Protein AF-M6A1S7-F1 (afdb_monomer)

pLDDT: mean 94.73, std 5.46, range [63.66, 98.81]

Solvent-accessible surface area (backbone atoms only — not comparable to full-atom values): 6158 Å² total; per-residue (Å²): 129,71,42,84,43,55,69,68,57,50,52,54,40,45,75,71,66,54,41,79,46,67,27,33,33,34,74,37,93,84,52,66,52,66,64,44,85,39,58,55,26,34,41,31,56,19,40,45,26,44,34,38,31,49,23,35,30,31,53,14,35,39,34,47,21,40,31,47,60,18,34,42,34,55,33,45,32,51,55,19,35,46,22,56,22,36,54,39,76,50,43,74,46,64,67,58,59,85,39,44,43,52,38,49,30,34,43,94,91,39,83,34,50,32,67,56,54,48,62,74,62,67,119

Secondary structure (DSSP, 8-state):
--EE--HHHHHHHHHTT--EEESEEEEEEEEEEES-B-TT-EEES-EEEEEEES-B-TT-EEES-B-TT-EEES-B-TT-EEES-B-TT-EEESS-GGG-EE-SEEETTEEE-HHHHHHHH--

Foldseek 3Di:
DAAEAEPVNVVVCVVVVDQEAESYEYADPPDEDEAEENANREYYCYEDAHHYEQYECHLYEYYLYEHANYEHEQYHCANYEYEQYECENYHHYHPPLVRYFYDWYDYPRDIAHRVRVSVVHVD

Sequence (123 aa):
MVYDLSVQEFVQLIKKGKKKFTKVSIEDFHFTLRNYDLENIEFRNSFVNINLEKCNLKNSKFISCNLKTISIRNCSMENCYISDCHIESIVILGRNINRIVFGTNYAYGATLSPEKCLGLYTK

Radius of gyration: 13.28 Å; Cα contacts (8 Å, |Δi|>4): 313; chains: 1; bounding box: 34×27×32 Å

Structure (mmCIF, N/CA/C/O backbone):
data_AF-M6A1S7-F1
#
_entry.id   AF-M6A1S7-F1
#
loop_
_atom_site.group_PDB
_atom_site.id
_atom_site.type_symbol
_atom_site.label_atom_id
_atom_site.label_alt_id
_atom_site.label_comp_id
_atom_site.l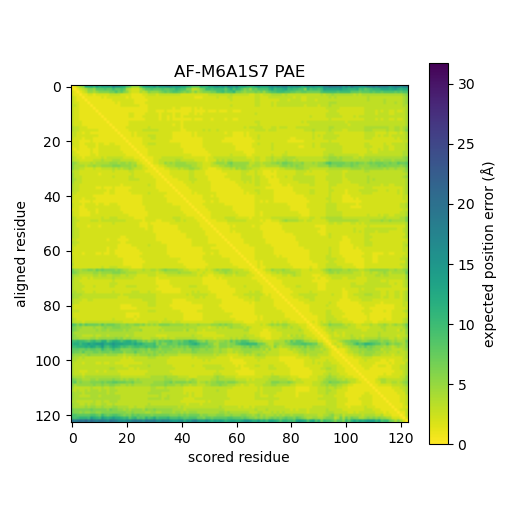abel_asym_id
_atom_site.label_entity_id
_atom_site.label_seq_id
_atom_site.pdbx_PDB_ins_code
_atom_site.Cartn_x
_atom_site.Cartn_y
_atom_site.Cartn_z
_atom_site.occupancy
_atom_site.B_iso_or_equiv
_atom_site.auth_seq_id
_atom_site.auth_comp_id
_atom_site.auth_asym_id
_atom_site.auth_atom_id
_atom_site.pdbx_PDB_model_num
ATOM 1 N N . MET A 1 1 ? -12.784 11.549 -10.486 1.00 69.81 1 MET A N 1
ATOM 2 C CA . MET A 1 1 ? -12.139 12.626 -9.720 1.00 69.81 1 MET A CA 1
ATOM 3 C C . MET A 1 1 ? -11.441 11.983 -8.535 1.00 69.81 1 MET A C 1
ATOM 5 O O . MET A 1 1 ? -12.029 11.070 -7.963 1.00 69.81 1 MET A O 1
ATOM 9 N N . VAL A 1 2 ? -10.180 12.341 -8.284 1.00 86.94 2 VAL A N 1
ATOM 10 C CA . VAL A 1 2 ? -9.457 11.965 -7.058 1.00 86.94 2 VAL A CA 1
ATOM 11 C C . VAL A 1 2 ? -9.776 13.032 -6.015 1.00 86.94 2 VAL A C 1
ATOM 13 O O . VAL A 1 2 ? -9.850 14.203 -6.377 1.00 86.94 2 VAL A O 1
ATOM 16 N N . TYR A 1 3 ? -10.028 12.629 -4.773 1.00 92.81 3 TYR A N 1
ATOM 17 C CA . TYR A 1 3 ? -10.399 13.534 -3.685 1.00 92.81 3 TYR A CA 1
ATOM 18 C C . TYR A 1 3 ? -9.278 13.614 -2.657 1.00 92.81 3 TYR A C 1
ATOM 20 O O . TYR A 1 3 ? -8.785 12.575 -2.213 1.00 92.81 3 TYR A O 1
ATOM 28 N N . ASP A 1 4 ? -8.909 14.826 -2.260 1.00 96.81 4 ASP A N 1
ATOM 29 C CA . ASP A 1 4 ? -7.931 15.033 -1.197 1.00 96.81 4 ASP A CA 1
ATOM 30 C C . ASP A 1 4 ? -8.524 14.601 0.144 1.00 96.81 4 ASP A C 1
ATOM 32 O O . ASP A 1 4 ? -9.629 14.994 0.519 1.00 96.81 4 ASP A O 1
ATOM 36 N N . LEU A 1 5 ? -7.787 13.752 0.851 1.00 97.06 5 LEU A N 1
ATOM 37 C CA . LEU A 1 5 ? -8.166 13.176 2.127 1.00 97.06 5 LEU A CA 1
ATOM 38 C C . LEU A 1 5 ? -7.038 13.453 3.119 1.00 97.06 5 LEU A C 1
ATOM 40 O O . LEU A 1 5 ? -5.967 12.848 3.051 1.00 97.06 5 LEU A O 1
ATOM 44 N N . SER A 1 6 ? -7.290 14.366 4.057 1.00 96.50 6 SER A N 1
ATOM 45 C CA . SER A 1 6 ? -6.318 14.684 5.106 1.00 96.50 6 SER A CA 1
ATOM 46 C C . SER A 1 6 ? -5.976 13.443 5.935 1.00 96.50 6 SER A C 1
ATOM 48 O O . SER A 1 6 ? -6.812 12.556 6.141 1.00 96.50 6 SER A O 1
ATOM 50 N N . VAL A 1 7 ? -4.761 13.389 6.482 1.00 95.38 7 VAL A N 1
ATOM 51 C CA . VAL A 1 7 ? -4.355 12.276 7.352 1.00 95.38 7 VAL A CA 1
ATOM 52 C C . VAL A 1 7 ? -5.243 12.193 8.598 1.00 95.38 7 VAL A C 1
ATOM 54 O O . VAL A 1 7 ? -5.570 11.098 9.055 1.00 95.38 7 VAL A O 1
ATOM 57 N N . GLN A 1 8 ? -5.694 13.331 9.129 1.00 95.81 8 GLN A N 1
ATOM 58 C CA . GLN A 1 8 ? -6.609 13.381 10.268 1.00 95.81 8 GLN A CA 1
ATOM 59 C C . GLN A 1 8 ? -7.947 12.722 9.923 1.00 95.81 8 GLN A C 1
ATOM 61 O O . GLN A 1 8 ? -8.435 11.891 10.689 1.00 95.81 8 GLN A O 1
ATOM 66 N N . GLU A 1 9 ? -8.526 13.042 8.766 1.00 97.62 9 GLU A N 1
ATOM 67 C CA . GLU A 1 9 ? -9.772 12.426 8.313 1.00 97.62 9 GLU A CA 1
ATOM 68 C C . GLU A 1 9 ? -9.586 10.936 8.012 1.00 97.62 9 GLU A C 1
ATOM 70 O O . GLU A 1 9 ? -10.391 10.115 8.457 1.00 97.62 9 GLU A O 1
ATOM 75 N N . PHE A 1 10 ? -8.489 10.561 7.349 1.00 97.69 10 PHE A N 1
ATOM 76 C CA . PHE A 1 10 ? -8.117 9.164 7.138 1.00 97.69 10 PHE A CA 1
ATOM 77 C C . PHE A 1 10 ? -8.098 8.380 8.458 1.00 97.69 10 PHE A C 1
ATOM 79 O O . PHE A 1 10 ? -8.740 7.333 8.569 1.00 97.69 10 PHE A O 1
ATOM 86 N N . VAL A 1 11 ? -7.450 8.931 9.490 1.00 97.31 11 VAL A N 1
ATOM 87 C CA . VAL A 1 11 ? -7.403 8.353 10.840 1.00 97.31 11 VAL A CA 1
ATOM 88 C C . VAL A 1 11 ? -8.799 8.210 11.455 1.00 97.31 11 VAL A C 1
ATOM 90 O O . VAL A 1 11 ? -9.094 7.190 12.080 1.00 97.31 11 VAL A O 1
ATOM 93 N N . GLN A 1 12 ? -9.684 9.194 11.288 1.00 98.25 12 GLN A N 1
ATOM 94 C CA . GLN A 1 12 ? -11.059 9.083 11.788 1.00 98.25 12 GLN A CA 1
ATOM 95 C C . GLN A 1 12 ? -11.851 7.994 11.058 1.00 98.25 12 GLN A C 1
ATOM 97 O O . GLN A 1 12 ? -12.627 7.269 11.679 1.00 98.25 12 GLN A O 1
ATOM 102 N N . LEU A 1 13 ? -11.647 7.843 9.750 1.00 98.38 13 LEU A N 1
ATOM 103 C CA . LEU A 1 13 ? -12.327 6.833 8.947 1.00 98.38 13 LEU A CA 1
ATOM 104 C C . LEU A 1 13 ? -11.892 5.412 9.322 1.00 98.38 13 LEU A C 1
ATOM 106 O O . LEU A 1 13 ? -12.755 4.552 9.507 1.00 98.38 13 LEU A O 1
ATOM 110 N N . ILE A 1 14 ? -10.591 5.161 9.499 1.00 97.50 14 ILE A N 1
ATOM 111 C CA . ILE A 1 14 ? -10.107 3.836 9.927 1.00 97.50 14 ILE A CA 1
ATOM 112 C C . ILE A 1 14 ? -10.555 3.497 11.354 1.00 97.50 14 ILE A C 1
ATOM 114 O O . ILE A 1 14 ? -10.914 2.351 11.614 1.00 97.50 14 ILE A O 1
ATOM 118 N N . LYS A 1 15 ? -10.641 4.487 12.260 1.00 96.81 15 LYS A N 1
ATOM 119 C CA . LYS A 1 15 ? -11.205 4.305 13.613 1.00 96.81 15 LYS A CA 1
ATOM 120 C C . LYS A 1 15 ? -12.680 3.906 13.583 1.00 96.81 15 LYS A C 1
ATOM 122 O O . LYS A 1 15 ? -13.130 3.165 14.447 1.00 96.81 15 LYS A O 1
ATOM 127 N N . LYS A 1 16 ? -13.419 4.355 12.567 1.00 97.75 16 LYS A N 1
ATOM 128 C CA . LYS A 1 16 ? -14.806 3.941 12.296 1.00 97.75 16 LYS A CA 1
ATOM 129 C C . LYS A 1 16 ? -14.900 2.600 11.552 1.00 97.75 16 LYS A C 1
ATOM 131 O O . LYS A 1 16 ? -15.984 2.217 11.127 1.00 97.75 16 LYS A O 1
ATOM 136 N N . GLY A 1 17 ? -13.783 1.900 11.355 1.00 97.50 17 GLY A N 1
ATOM 137 C CA . GLY A 1 17 ? -13.735 0.604 10.679 1.00 97.50 17 GLY A CA 1
ATOM 138 C C . GLY A 1 17 ? -13.721 0.681 9.152 1.00 97.50 17 GLY A C 1
ATOM 139 O O . GLY A 1 17 ? -13.830 -0.353 8.494 1.00 97.50 17 GLY A O 1
ATOM 140 N N . LYS A 1 18 ? -13.568 1.868 8.544 1.00 98.25 18 LYS A N 1
ATOM 141 C CA . LYS A 1 18 ? -13.432 1.968 7.085 1.00 98.25 18 LYS A CA 1
ATOM 142 C C . LYS A 1 18 ? -12.105 1.348 6.652 1.00 98.25 18 LYS A C 1
ATOM 144 O O . LYS A 1 18 ? -11.041 1.777 7.085 1.00 98.25 18 LYS A O 1
ATOM 149 N N . LYS A 1 19 ? -12.176 0.363 5.758 1.00 98.31 19 LYS A N 1
ATOM 150 C CA . LYS A 1 19 ? -10.998 -0.336 5.221 1.00 98.31 19 LYS A CA 1
ATOM 151 C C . LYS A 1 19 ? -10.759 -0.093 3.732 1.00 98.31 19 LYS A C 1
ATOM 153 O O . LYS A 1 19 ? -9.684 -0.404 3.252 1.00 98.31 19 LYS A O 1
ATOM 158 N N . LYS A 1 20 ? -11.722 0.464 2.992 1.00 98.62 20 LYS A N 1
ATOM 159 C CA . LYS A 1 20 ? -11.606 0.671 1.539 1.00 98.62 20 LYS A CA 1
ATOM 160 C C . LYS A 1 20 ? -11.555 2.153 1.188 1.00 98.62 20 LYS A C 1
ATOM 162 O O . LYS A 1 20 ? -12.449 2.914 1.567 1.00 98.62 20 LYS A O 1
ATOM 167 N N . PHE A 1 21 ? -10.536 2.531 0.428 1.00 98.38 21 PHE A N 1
ATOM 168 C CA . PHE A 1 21 ? -10.264 3.893 -0.013 1.00 98.38 21 PHE A CA 1
ATOM 169 C C . PHE A 1 21 ? -10.019 3.882 -1.520 1.00 98.38 21 PHE A C 1
ATOM 171 O O . PHE A 1 21 ? -9.103 3.232 -2.018 1.00 98.38 21 PHE A O 1
ATOM 178 N N . THR A 1 22 ? -10.863 4.571 -2.281 1.00 98.25 22 THR A N 1
ATOM 179 C CA . THR A 1 22 ? -10.801 4.558 -3.746 1.00 98.25 22 THR A CA 1
ATOM 180 C C . THR A 1 22 ? -10.796 5.976 -4.272 1.00 98.25 22 THR A C 1
ATOM 182 O O . THR A 1 22 ? -11.645 6.761 -3.857 1.00 98.25 22 THR A O 1
ATOM 185 N N . LYS A 1 23 ? -9.877 6.283 -5.196 1.00 98.19 23 LYS A N 1
ATOM 186 C CA . LYS A 1 23 ? -9.725 7.627 -5.774 1.00 98.19 23 LYS A CA 1
ATOM 187 C C . LYS A 1 23 ? -9.518 8.693 -4.694 1.00 98.19 23 LYS A C 1
ATOM 189 O O . LYS A 1 23 ? -10.157 9.740 -4.730 1.00 98.19 23 LYS A O 1
ATOM 194 N N . VAL A 1 24 ? -8.637 8.415 -3.733 1.00 97.94 24 VAL A N 1
ATOM 195 C CA . VAL A 1 24 ? -8.228 9.389 -2.708 1.00 97.94 24 VAL A CA 1
ATOM 196 C C . VAL A 1 24 ? -6.780 9.818 -2.914 1.00 97.94 24 VAL A C 1
ATOM 198 O O . VAL A 1 24 ? -5.977 9.037 -3.426 1.00 97.94 24 VAL A O 1
ATOM 201 N N . SER A 1 25 ? -6.454 11.036 -2.505 1.00 97.75 25 SER A N 1
ATOM 202 C CA . SER A 1 25 ? -5.087 11.523 -2.355 1.00 97.75 25 SER A CA 1
ATOM 203 C C . SER A 1 25 ? -4.814 11.732 -0.871 1.00 97.75 25 SER A C 1
ATOM 205 O O . SER A 1 25 ? -5.507 12.518 -0.232 1.00 97.75 25 SER A O 1
ATOM 207 N N . ILE A 1 26 ? -3.860 10.990 -0.309 1.00 96.19 26 ILE A N 1
ATOM 208 C CA . ILE A 1 26 ? -3.392 11.170 1.069 1.00 96.19 26 ILE A CA 1
ATOM 209 C C . ILE A 1 26 ? -1.898 11.452 1.005 1.00 96.19 26 ILE A C 1
ATOM 211 O O . ILE A 1 26 ? -1.118 10.574 0.629 1.00 96.19 26 ILE A O 1
ATOM 215 N N . GLU A 1 27 ? -1.507 12.658 1.395 1.00 94.88 27 GLU A N 1
ATOM 216 C CA . GLU A 1 27 ? -0.120 13.106 1.362 1.00 94.88 27 GLU A CA 1
ATOM 217 C C . GLU A 1 27 ? 0.223 13.899 2.620 1.00 94.88 27 GLU A C 1
ATOM 219 O O . GLU A 1 27 ? -0.450 14.873 2.952 1.00 94.88 27 GLU A O 1
ATOM 224 N N . ASP A 1 28 ? 1.270 13.467 3.322 1.00 94.06 28 ASP A N 1
ATOM 225 C CA . ASP A 1 28 ? 1.891 14.233 4.401 1.00 94.06 28 ASP A CA 1
ATOM 226 C C . ASP A 1 28 ? 3.335 13.753 4.618 1.00 94.06 28 ASP A C 1
ATOM 228 O O . ASP A 1 28 ? 3.589 12.672 5.160 1.00 94.06 28 ASP A O 1
ATOM 232 N N . PHE A 1 29 ? 4.291 14.578 4.188 1.00 87.44 29 PHE A N 1
ATOM 233 C CA . PHE A 1 29 ? 5.722 14.271 4.253 1.00 87.44 29 PHE A CA 1
ATOM 234 C C . PHE A 1 29 ? 6.302 14.348 5.669 1.00 87.44 29 PHE A C 1
ATOM 236 O O . PHE A 1 29 ? 7.338 13.738 5.945 1.00 87.44 29 PHE A O 1
ATOM 243 N N . HIS A 1 30 ? 5.662 15.100 6.567 1.00 89.88 30 HIS A N 1
ATOM 244 C CA . HIS A 1 30 ? 6.177 15.371 7.909 1.00 89.88 30 HIS A CA 1
ATOM 245 C C 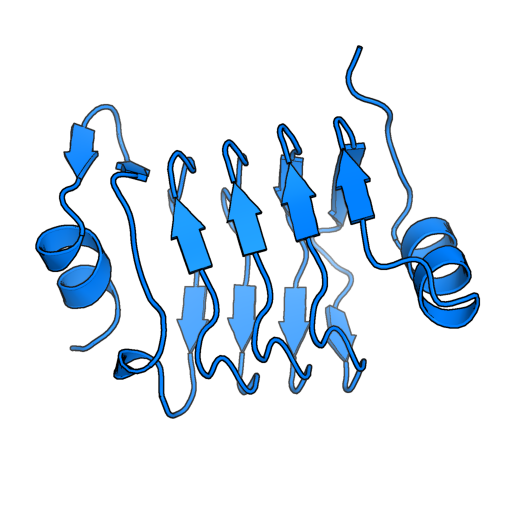. HIS A 1 30 ? 5.510 14.498 8.968 1.00 89.88 30 HIS A C 1
ATOM 247 O O . HIS A 1 30 ? 6.101 14.211 10.012 1.00 89.88 30 HIS A O 1
ATOM 253 N N . PHE A 1 31 ? 4.292 14.037 8.702 1.00 92.00 31 PHE A N 1
ATOM 254 C CA . PHE A 1 31 ? 3.567 13.174 9.609 1.00 92.00 31 PHE A CA 1
ATOM 255 C C . PHE A 1 31 ? 4.007 11.714 9.481 1.00 92.00 31 PHE A C 1
ATOM 257 O O . PHE A 1 31 ? 4.331 11.205 8.408 1.00 92.00 31 PHE A O 1
ATOM 264 N N . THR A 1 32 ? 4.013 11.011 10.613 1.00 96.62 32 THR A N 1
ATOM 265 C CA . THR A 1 32 ? 4.223 9.562 10.661 1.00 96.62 32 THR A CA 1
ATOM 266 C C . THR A 1 32 ? 3.089 8.917 11.432 1.00 96.62 32 THR A C 1
ATOM 268 O O . THR A 1 32 ? 2.895 9.192 12.619 1.00 96.62 32 THR A O 1
ATOM 271 N N . LEU A 1 33 ? 2.375 8.012 10.770 1.00 96.69 33 LEU A N 1
ATOM 272 C CA . LEU A 1 33 ? 1.358 7.190 11.398 1.00 96.69 33 LEU A CA 1
ATOM 273 C C . LEU A 1 33 ? 2.043 6.030 12.130 1.00 96.69 33 LEU A C 1
ATOM 275 O O . LEU A 1 33 ? 2.712 5.202 11.510 1.00 96.69 33 LEU A O 1
ATOM 279 N N . ARG A 1 34 ? 1.910 5.996 13.462 1.00 97.75 34 ARG A N 1
ATOM 280 C CA . ARG A 1 34 ? 2.611 5.036 14.328 1.00 97.75 34 ARG A CA 1
ATOM 281 C C . ARG A 1 34 ? 1.655 4.064 15.001 1.00 97.75 34 ARG A C 1
ATOM 283 O O . ARG A 1 34 ? 0.697 4.507 15.627 1.00 97.75 34 ARG A O 1
ATOM 290 N N . ASN A 1 35 ? 1.971 2.770 14.957 1.00 97.38 35 ASN A N 1
ATOM 291 C CA . ASN A 1 35 ? 1.252 1.710 15.682 1.00 97.38 35 ASN A CA 1
ATOM 292 C C . ASN A 1 35 ? -0.250 1.601 15.341 1.00 97.38 35 ASN A C 1
ATOM 294 O O . ASN A 1 35 ? -1.054 1.240 16.199 1.00 97.38 35 ASN A O 1
ATOM 298 N N . TYR A 1 36 ? -0.648 1.932 14.110 1.00 97.44 36 TYR A N 1
ATOM 299 C CA . TYR A 1 36 ? -2.038 1.785 13.675 1.00 97.44 36 TYR A CA 1
ATOM 300 C C . TYR A 1 36 ? -2.316 0.388 13.122 1.00 97.44 36 TYR A C 1
ATOM 302 O O . TYR A 1 36 ? -1.482 -0.200 12.426 1.00 97.44 36 TYR A O 1
ATOM 310 N N . ASP A 1 37 ? -3.525 -0.112 13.387 1.00 97.50 37 ASP A N 1
ATOM 311 C CA . ASP A 1 37 ? -4.030 -1.320 12.747 1.00 97.50 37 ASP A CA 1
ATOM 312 C C . ASP A 1 37 ? -4.654 -1.004 11.380 1.00 97.50 37 ASP A C 1
ATOM 314 O O . ASP A 1 37 ? -5.774 -0.497 11.263 1.00 97.50 37 ASP A O 1
ATOM 318 N N . LEU A 1 38 ? -3.902 -1.322 10.333 1.00 97.75 38 LEU A N 1
ATOM 319 C CA . LEU A 1 38 ? -4.286 -1.165 8.936 1.00 97.75 38 LEU A CA 1
ATOM 320 C C . LEU A 1 38 ? -4.500 -2.534 8.271 1.00 97.75 38 LEU A C 1
ATOM 322 O O . LEU A 1 38 ? -4.446 -2.644 7.046 1.00 97.75 38 LEU A O 1
ATOM 326 N N . GLU A 1 39 ? -4.764 -3.583 9.055 1.00 98.31 39 GLU A N 1
ATOM 327 C CA . GLU A 1 39 ? -5.021 -4.908 8.503 1.00 98.31 39 GLU A CA 1
ATOM 328 C C . GLU A 1 39 ? -6.225 -4.872 7.562 1.00 98.31 39 GLU A C 1
ATOM 330 O O . GLU A 1 39 ? -7.241 -4.226 7.861 1.00 98.31 39 GLU A O 1
ATOM 335 N N . ASN A 1 40 ? -6.104 -5.563 6.427 1.00 98.56 40 ASN A N 1
ATOM 336 C CA . ASN A 1 40 ? -7.106 -5.612 5.359 1.00 98.56 40 ASN A CA 1
ATOM 337 C C . ASN A 1 40 ? -7.450 -4.246 4.734 1.00 98.56 40 ASN A C 1
ATOM 339 O O . ASN A 1 40 ? -8.481 -4.129 4.064 1.00 98.56 40 ASN A O 1
ATOM 343 N N . ILE A 1 41 ? -6.638 -3.200 4.947 1.00 98.56 41 ILE A N 1
ATOM 344 C CA . ILE A 1 41 ? -6.860 -1.920 4.271 1.00 98.56 41 ILE A CA 1
ATOM 345 C C . ILE A 1 41 ? -6.626 -2.067 2.767 1.00 98.56 41 ILE A C 1
ATOM 347 O O . ILE A 1 41 ? -5.696 -2.741 2.329 1.00 98.56 41 ILE A O 1
ATOM 351 N N . GLU A 1 42 ? -7.464 -1.427 1.967 1.00 98.81 42 GLU A N 1
ATOM 352 C CA . GLU A 1 42 ? -7.400 -1.464 0.516 1.00 98.81 42 GLU A CA 1
ATOM 353 C C . GLU A 1 42 ? -7.436 -0.043 -0.046 1.00 98.81 42 GLU A C 1
ATOM 355 O O . GLU A 1 42 ? -8.408 0.694 0.151 1.00 98.81 42 GLU A O 1
ATOM 360 N N . PHE A 1 43 ? -6.391 0.308 -0.791 1.00 98.62 43 PHE A N 1
ATOM 361 C CA . PHE A 1 43 ? -6.325 1.495 -1.629 1.00 98.62 43 PHE A CA 1
ATOM 362 C C . PHE A 1 43 ? -6.460 1.104 -3.102 1.00 98.62 43 PHE A C 1
ATOM 364 O O . PHE A 1 43 ? -5.785 0.187 -3.574 1.00 98.62 43 PHE A O 1
ATOM 371 N N . ARG A 1 44 ? -7.330 1.810 -3.836 1.00 98.62 44 ARG A N 1
ATOM 372 C CA . ARG A 1 44 ? -7.498 1.643 -5.288 1.00 98.62 44 ARG A CA 1
ATOM 373 C C . ARG A 1 44 ? -7.496 2.966 -6.028 1.00 98.62 44 ARG A C 1
ATOM 375 O O . ARG A 1 44 ? -8.290 3.841 -5.687 1.00 98.62 44 ARG A O 1
ATOM 382 N N . ASN A 1 45 ? -6.731 3.071 -7.114 1.00 98.31 45 ASN A N 1
ATOM 383 C CA . ASN A 1 45 ? -6.699 4.283 -7.946 1.00 98.31 45 ASN A CA 1
ATOM 384 C C . ASN A 1 45 ? -6.384 5.546 -7.124 1.00 98.31 45 ASN A C 1
ATOM 386 O O . ASN A 1 45 ? -7.020 6.581 -7.315 1.00 98.31 45 ASN A O 1
ATOM 390 N N . SER A 1 46 ? -5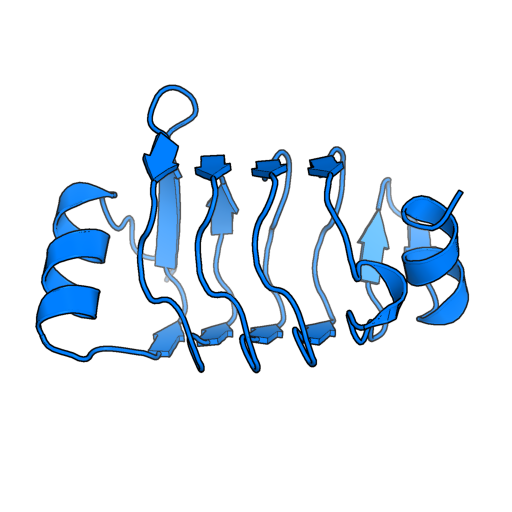.481 5.426 -6.150 1.00 98.31 46 SER A N 1
ATOM 391 C CA . SER A 1 46 ? -5.229 6.448 -5.127 1.00 98.31 46 SER A CA 1
ATOM 392 C C . SER A 1 46 ? -3.780 6.921 -5.152 1.00 98.31 46 SER A C 1
ATOM 394 O O . SER A 1 46 ? -2.889 6.165 -5.535 1.00 98.31 46 SER A O 1
ATOM 396 N N . PHE A 1 47 ? -3.544 8.143 -4.689 1.00 97.44 47 PHE A N 1
ATOM 397 C CA . PHE A 1 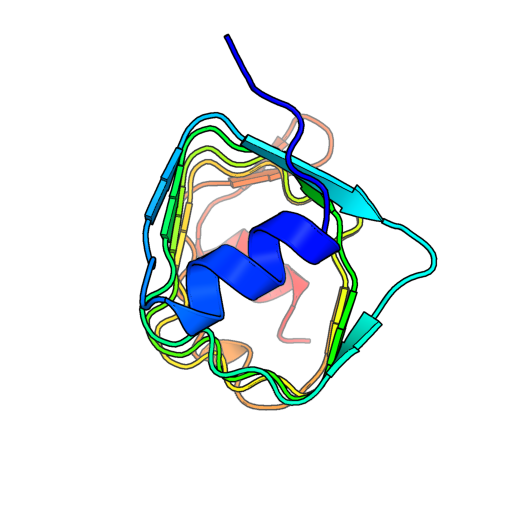47 ? -2.216 8.660 -4.373 1.00 97.44 47 PHE A CA 1
ATOM 398 C C . PHE A 1 47 ? -1.982 8.515 -2.864 1.00 97.44 47 PHE A C 1
ATOM 400 O O . PHE A 1 47 ? -2.812 8.968 -2.075 1.00 97.44 47 PHE A O 1
ATOM 407 N N . VAL A 1 48 ? -0.913 7.826 -2.456 1.00 96.62 48 VAL A N 1
ATOM 408 C CA . VAL A 1 48 ? -0.622 7.544 -1.042 1.00 96.62 48 VAL A CA 1
ATOM 409 C C . VAL A 1 48 ? 0.849 7.817 -0.760 1.00 96.62 48 VAL A C 1
ATOM 411 O O . VAL A 1 48 ? 1.718 7.028 -1.124 1.00 96.62 48 VAL A O 1
ATOM 414 N N . ASN A 1 49 ? 1.108 8.919 -0.067 1.00 95.00 49 ASN A N 1
ATOM 415 C CA . ASN A 1 49 ? 2.444 9.381 0.270 1.00 95.00 49 ASN A CA 1
ATOM 416 C C . ASN A 1 49 ? 2.507 9.808 1.742 1.00 95.00 49 ASN A C 1
ATOM 418 O O . ASN A 1 49 ? 2.361 10.977 2.094 1.00 95.00 49 ASN A O 1
ATOM 422 N N . ILE A 1 50 ? 2.659 8.819 2.620 1.00 95.19 50 ILE A N 1
ATOM 423 C CA . ILE A 1 50 ? 2.707 9.004 4.073 1.00 95.19 50 ILE A CA 1
ATOM 424 C C . ILE A 1 50 ? 3.800 8.133 4.684 1.00 95.19 50 ILE A C 1
ATOM 426 O O . ILE A 1 50 ? 4.146 7.073 4.155 1.00 95.19 50 ILE A O 1
ATOM 430 N N . ASN A 1 51 ? 4.313 8.539 5.844 1.00 96.62 51 ASN A N 1
ATOM 431 C CA . ASN A 1 51 ? 5.209 7.689 6.621 1.00 96.62 51 ASN A CA 1
ATOM 432 C C . ASN A 1 51 ? 4.399 6.743 7.523 1.00 96.62 51 ASN A C 1
ATOM 434 O O . ASN A 1 51 ? 3.558 7.183 8.309 1.00 96.62 51 ASN A O 1
ATOM 438 N N . LEU A 1 52 ? 4.690 5.446 7.448 1.00 96.88 52 LEU A N 1
ATOM 439 C CA . LEU A 1 52 ? 4.106 4.385 8.265 1.00 96.88 52 LEU A CA 1
ATOM 440 C C . LEU A 1 52 ? 5.197 3.743 9.122 1.00 96.88 52 LEU A C 1
ATOM 442 O O . LEU A 1 52 ? 6.195 3.240 8.604 1.00 96.88 52 LEU A O 1
ATOM 446 N N . GLU A 1 53 ? 4.998 3.719 10.437 1.00 97.50 53 GLU A N 1
ATOM 447 C CA . GLU A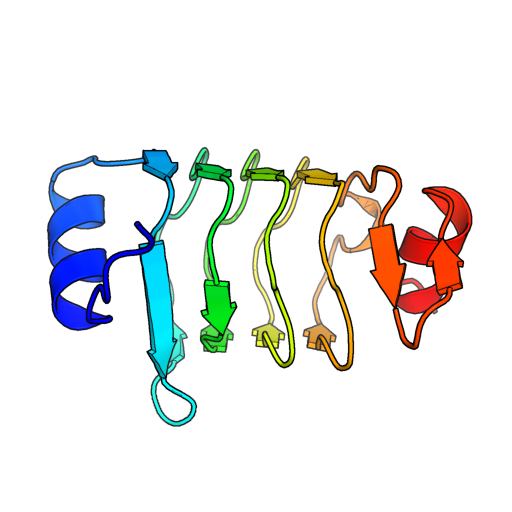 1 53 ? 5.935 3.098 11.372 1.00 97.50 53 GLU A CA 1
ATOM 448 C C . GLU A 1 53 ? 5.205 2.134 12.314 1.00 97.50 53 GLU A C 1
ATOM 450 O O . GLU A 1 53 ? 4.209 2.499 12.941 1.00 97.50 53 GLU A O 1
ATOM 455 N N . LYS A 1 54 ? 5.697 0.893 12.433 1.00 97.44 54 LYS A N 1
ATOM 456 C CA . LYS A 1 54 ? 5.129 -0.133 13.335 1.00 97.44 54 LYS A CA 1
ATOM 457 C C . LYS A 1 54 ? 3.626 -0.390 13.133 1.00 97.44 54 LYS A C 1
ATOM 459 O O . LYS A 1 54 ? 2.935 -0.804 14.058 1.00 97.44 54 LYS A O 1
ATOM 464 N N . CYS A 1 55 ? 3.099 -0.128 11.940 1.00 97.50 55 CYS A N 1
ATOM 465 C CA . CYS A 1 55 ? 1.701 -0.393 11.612 1.00 97.50 55 CYS A CA 1
ATOM 466 C C . CYS A 1 55 ? 1.492 -1.866 11.231 1.00 97.50 55 CYS A C 1
ATOM 468 O O . CYS A 1 55 ? 2.401 -2.538 10.735 1.00 97.50 55 CYS A O 1
ATOM 470 N N 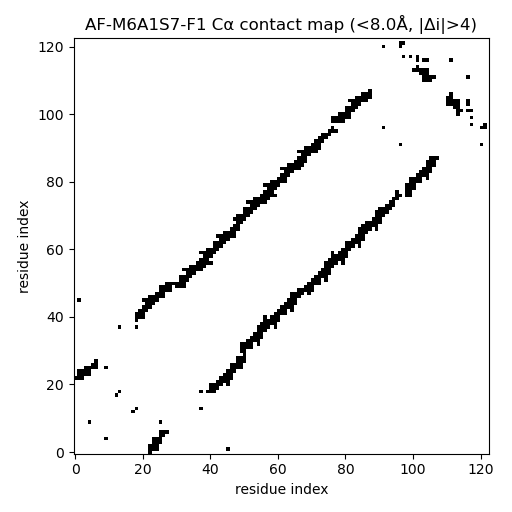. ASN A 1 56 ? 0.272 -2.361 11.427 1.00 97.62 56 ASN A N 1
ATOM 471 C CA . ASN A 1 56 ? -0.145 -3.666 10.924 1.00 97.62 56 ASN A CA 1
ATOM 472 C C . ASN A 1 56 ? -0.699 -3.501 9.504 1.00 97.62 56 ASN A C 1
ATOM 474 O O . ASN A 1 56 ? -1.785 -2.967 9.343 1.00 97.62 56 ASN A O 1
ATOM 478 N N . LEU A 1 57 ? 0.038 -3.932 8.481 1.00 97.44 57 LEU A N 1
ATOM 479 C CA . LEU A 1 57 ? -0.356 -3.917 7.064 1.00 97.44 57 LEU A CA 1
ATOM 480 C C . LEU A 1 57 ? -0.655 -5.331 6.538 1.00 97.44 57 LEU A C 1
ATOM 482 O O . LEU A 1 57 ? -0.637 -5.561 5.324 1.00 97.44 57 LEU A O 1
ATOM 486 N N . LYS A 1 58 ? -0.922 -6.296 7.426 1.00 97.88 58 LYS A N 1
ATOM 487 C CA . LYS A 1 58 ? -1.262 -7.661 7.016 1.00 97.88 58 LYS A CA 1
ATOM 488 C C . LYS A 1 58 ? -2.461 -7.660 6.076 1.00 97.88 58 LYS A C 1
ATOM 490 O O . LYS A 1 58 ? -3.432 -6.931 6.287 1.00 97.88 58 LYS A O 1
ATOM 495 N N . ASN A 1 59 ? -2.379 -8.465 5.020 1.00 98.38 59 ASN A N 1
ATOM 496 C CA . ASN A 1 59 ? -3.430 -8.608 4.006 1.00 98.38 59 ASN A CA 1
ATOM 497 C C . ASN A 1 59 ? -3.875 -7.278 3.348 1.00 98.38 59 ASN A C 1
ATOM 499 O O . ASN A 1 59 ? -4.940 -7.223 2.725 1.00 98.38 59 ASN A O 1
ATOM 503 N N . SER A 1 60 ? -3.105 -6.194 3.507 1.00 98.38 60 SER A N 1
ATOM 504 C CA . SER A 1 60 ? -3.415 -4.904 2.892 1.00 98.38 60 SER A CA 1
ATOM 505 C C . SER A 1 60 ? -3.182 -4.945 1.385 1.00 98.38 60 SER A C 1
ATOM 507 O O . SER A 1 60 ? -2.452 -5.795 0.874 1.00 98.38 60 SER A O 1
ATOM 509 N N . LYS A 1 61 ? -3.846 -4.051 0.653 1.00 98.81 61 LYS A N 1
ATOM 510 C CA . LYS A 1 61 ? -3.824 -4.032 -0.809 1.00 98.81 61 LYS A CA 1
ATOM 511 C C . LYS A 1 61 ? -3.653 -2.615 -1.330 1.00 98.81 61 LYS A C 1
ATOM 513 O O . LYS A 1 61 ? -4.439 -1.731 -0.996 1.00 98.81 61 LYS A O 1
ATOM 518 N N . PHE A 1 62 ? -2.682 -2.432 -2.211 1.00 98.56 62 PHE A N 1
ATOM 519 C CA . PHE A 1 62 ? -2.475 -1.219 -2.988 1.00 98.56 62 PHE A CA 1
ATOM 520 C C . PHE A 1 62 ? -2.573 -1.600 -4.462 1.00 98.56 62 PHE A C 1
ATOM 522 O O . PHE A 1 62 ? -1.775 -2.397 -4.957 1.00 98.56 62 PHE A O 1
ATOM 529 N N . ILE A 1 63 ? -3.612 -1.107 -5.138 1.00 98.75 63 ILE A N 1
ATOM 530 C CA . ILE A 1 63 ? -3.934 -1.508 -6.511 1.00 98.75 63 ILE A CA 1
ATOM 531 C C . ILE A 1 63 ? -4.126 -0.264 -7.366 1.00 98.75 63 ILE A C 1
ATOM 533 O O . ILE A 1 63 ? -4.976 0.579 -7.066 1.00 98.75 63 ILE A O 1
ATOM 537 N N . SER A 1 64 ? -3.362 -0.153 -8.450 1.00 98.38 64 SER A N 1
ATOM 538 C CA . SER A 1 64 ? -3.411 1.023 -9.330 1.00 98.38 64 SER A CA 1
ATOM 539 C C . SER A 1 64 ? -3.113 2.326 -8.573 1.00 98.38 64 SER A C 1
ATOM 541 O O . SER A 1 64 ? -3.750 3.353 -8.804 1.00 98.38 64 SER A O 1
ATOM 543 N N . CYS A 1 65 ? -2.206 2.277 -7.594 1.00 98.25 65 CYS A N 1
ATOM 544 C CA . CYS A 1 65 ? -1.869 3.418 -6.750 1.00 98.25 65 CYS A CA 1
ATOM 545 C C . CYS A 1 65 ? -0.592 4.123 -7.207 1.00 98.25 65 CYS A C 1
ATOM 547 O O . CYS A 1 65 ? 0.318 3.523 -7.771 1.00 98.25 65 CYS A O 1
ATOM 549 N N . ASN A 1 66 ? -0.492 5.404 -6.883 1.00 97.31 66 ASN A N 1
ATOM 550 C CA . ASN A 1 66 ? 0.778 6.108 -6.882 1.00 97.31 66 ASN A CA 1
ATOM 551 C C . ASN A 1 66 ? 1.324 6.107 -5.450 1.00 97.31 66 ASN A C 1
ATOM 553 O O . ASN A 1 66 ? 0.730 6.724 -4.568 1.00 97.31 66 ASN A O 1
ATOM 557 N N . LEU A 1 67 ? 2.410 5.362 -5.234 1.00 96.25 67 LEU A N 1
ATOM 558 C CA . LEU A 1 67 ? 3.065 5.161 -3.939 1.00 96.25 67 LEU A CA 1
ATOM 559 C C . LEU A 1 67 ? 4.436 5.846 -3.891 1.00 96.25 67 LEU A C 1
ATOM 561 O O . LEU A 1 67 ? 5.319 5.424 -3.142 1.00 96.25 67 LEU A O 1
ATOM 565 N N . LYS A 1 68 ? 4.647 6.872 -4.725 1.00 89.38 68 LYS A N 1
ATOM 566 C CA . LYS A 1 68 ? 5.905 7.618 -4.756 1.00 89.38 68 LYS A CA 1
ATOM 567 C C . LYS A 1 68 ? 6.259 8.110 -3.359 1.00 89.38 68 LYS A C 1
ATOM 569 O O . LYS A 1 68 ? 5.406 8.630 -2.650 1.00 89.38 68 LYS A O 1
ATOM 574 N N . THR A 1 69 ? 7.522 7.905 -2.987 1.00 90.69 69 THR A N 1
ATOM 575 C CA . THR A 1 69 ? 8.123 8.359 -1.719 1.00 90.69 69 THR A CA 1
ATOM 576 C C . THR A 1 69 ? 7.487 7.832 -0.428 1.00 90.69 69 THR A C 1
ATOM 578 O O . THR A 1 69 ? 7.879 8.271 0.653 1.00 90.69 69 THR A O 1
ATOM 581 N N . ILE A 1 70 ? 6.581 6.848 -0.495 1.00 94.00 70 ILE A N 1
ATOM 582 C CA . ILE A 1 70 ? 6.035 6.221 0.712 1.00 94.00 70 ILE A CA 1
ATOM 583 C C . ILE A 1 70 ? 7.157 5.564 1.534 1.00 94.00 70 ILE A C 1
ATOM 585 O O . ILE A 1 70 ? 8.070 4.929 0.997 1.00 94.00 70 ILE A O 1
ATOM 589 N N . SER A 1 71 ? 7.077 5.692 2.857 1.00 94.56 71 SER A N 1
ATOM 590 C CA . SER A 1 71 ? 8.049 5.126 3.795 1.00 94.56 71 SER A CA 1
ATOM 591 C C . SER A 1 71 ? 7.334 4.163 4.732 1.00 94.56 71 SER A C 1
ATOM 593 O O . SER A 1 71 ? 6.490 4.574 5.523 1.00 94.56 71 SER A O 1
ATOM 595 N N . ILE A 1 72 ? 7.666 2.878 4.646 1.00 94.69 72 ILE A N 1
ATOM 596 C CA . ILE A 1 72 ? 7.084 1.795 5.440 1.00 94.69 72 ILE A CA 1
ATOM 597 C C . ILE A 1 72 ? 8.195 1.179 6.289 1.00 94.69 72 ILE A C 1
ATOM 599 O O . ILE A 1 72 ? 9.072 0.475 5.788 1.00 94.69 72 ILE A O 1
ATOM 603 N N . ARG A 1 73 ? 8.179 1.464 7.594 1.00 95.38 73 ARG A N 1
ATOM 604 C CA . ARG A 1 73 ? 9.246 1.080 8.528 1.00 95.38 73 ARG A CA 1
ATOM 605 C C . ARG A 1 73 ? 8.714 0.209 9.654 1.00 95.38 73 ARG A C 1
ATOM 607 O O . ARG A 1 73 ? 7.756 0.568 10.334 1.00 95.38 73 ARG A O 1
ATOM 614 N N . ASN A 1 74 ? 9.357 -0.930 9.888 1.00 95.69 74 ASN A N 1
ATOM 615 C CA . ASN A 1 74 ? 9.037 -1.860 10.974 1.00 95.69 74 ASN A CA 1
ATOM 616 C C . ASN A 1 74 ? 7.556 -2.289 11.018 1.00 95.69 74 ASN A C 1
ATOM 618 O O . ASN A 1 74 ? 7.040 -2.583 12.092 1.00 95.69 74 ASN A O 1
ATOM 622 N N . CYS A 1 75 ? 6.862 -2.294 9.878 1.00 96.25 75 CYS A N 1
ATOM 623 C CA . CYS A 1 75 ? 5.462 -2.709 9.782 1.00 96.25 75 CYS A CA 1
ATO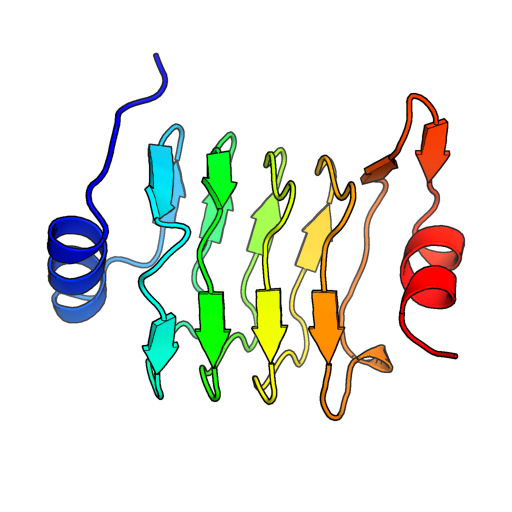M 624 C C . CYS A 1 75 ? 5.350 -4.226 9.563 1.00 96.25 75 CYS A C 1
ATOM 626 O O . CYS A 1 75 ? 6.235 -4.838 8.963 1.00 96.25 75 CYS A O 1
ATOM 628 N N . SER A 1 76 ? 4.245 -4.826 10.005 1.00 96.06 76 SER A N 1
ATOM 629 C CA . SER A 1 76 ? 3.883 -6.203 9.638 1.00 96.06 76 SER A CA 1
ATOM 630 C C . SER A 1 76 ? 3.252 -6.200 8.251 1.00 96.06 76 SER A C 1
ATOM 632 O O . SER A 1 76 ? 2.248 -5.527 8.060 1.00 96.06 76 SER A O 1
ATOM 634 N N . MET A 1 77 ? 3.837 -6.899 7.280 1.00 94.56 77 MET A N 1
ATOM 635 C CA . MET A 1 77 ? 3.436 -6.824 5.863 1.00 94.56 77 MET A CA 1
ATOM 636 C C . MET A 1 77 ? 3.130 -8.202 5.261 1.00 94.56 77 MET A C 1
ATOM 638 O O . MET A 1 77 ? 3.201 -8.381 4.047 1.00 94.56 77 MET A O 1
ATOM 642 N N . GLU A 1 78 ? 2.805 -9.194 6.095 1.00 96.19 78 GLU A N 1
ATOM 643 C CA . GLU A 1 78 ? 2.437 -10.524 5.612 1.00 96.19 78 GLU A CA 1
ATOM 644 C C . GLU A 1 78 ? 1.233 -10.439 4.668 1.00 96.19 78 GLU A C 1
ATOM 646 O O . GLU A 1 78 ? 0.187 -9.897 5.031 1.00 96.19 78 GLU A O 1
ATOM 651 N N . ASN A 1 79 ? 1.383 -10.982 3.458 1.00 96.56 79 ASN A N 1
ATOM 652 C CA . ASN A 1 79 ? 0.369 -10.955 2.403 1.00 96.56 79 ASN A CA 1
ATOM 653 C C . ASN A 1 79 ? -0.067 -9.536 1.988 1.00 96.56 79 ASN A C 1
ATOM 655 O O . ASN A 1 79 ? -1.166 -9.363 1.458 1.00 96.56 79 ASN A O 1
ATOM 659 N N . CYS A 1 80 ? 0.761 -8.514 2.229 1.00 97.00 80 CYS A N 1
ATOM 660 C CA . CYS A 1 80 ? 0.551 -7.199 1.633 1.00 97.00 80 CYS A CA 1
ATOM 661 C C . CYS A 1 80 ? 0.686 -7.322 0.110 1.00 97.00 80 CYS A C 1
ATOM 663 O O . CYS A 1 80 ? 1.681 -7.861 -0.372 1.00 97.00 80 CYS A O 1
ATOM 665 N N . TYR A 1 81 ? -0.310 -6.852 -0.638 1.00 98.38 81 TYR A N 1
ATOM 666 C CA . TYR A 1 81 ? -0.352 -6.957 -2.093 1.00 98.38 81 TYR A CA 1
ATOM 667 C C . TYR A 1 81 ? -0.178 -5.591 -2.755 1.00 98.38 81 TYR A C 1
ATOM 669 O O . TYR A 1 81 ? -0.969 -4.679 -2.505 1.00 98.38 81 TYR A O 1
ATOM 677 N N . ILE A 1 82 ? 0.830 -5.458 -3.620 1.00 97.81 82 ILE A N 1
ATOM 678 C CA . ILE A 1 82 ? 1.133 -4.221 -4.354 1.00 97.81 82 ILE A CA 1
ATOM 679 C C . ILE A 1 82 ? 1.171 -4.538 -5.852 1.00 97.81 82 ILE A C 1
ATOM 681 O O . ILE A 1 82 ? 2.085 -5.219 -6.323 1.00 97.81 82 ILE A O 1
ATOM 685 N N . SER A 1 83 ? 0.175 -4.058 -6.600 1.00 98.38 83 SER A N 1
ATOM 686 C CA . SER A 1 83 ? 0.055 -4.298 -8.045 1.00 98.38 83 SER A CA 1
ATOM 687 C C . SER A 1 83 ? -0.447 -3.073 -8.791 1.00 98.38 83 SER A C 1
ATOM 689 O O . SER A 1 83 ? -1.217 -2.268 -8.266 1.00 98.38 83 SER A O 1
ATOM 691 N N . ASP A 1 84 ? -0.017 -2.950 -10.038 1.00 98.50 84 ASP A N 1
ATOM 692 C CA . ASP A 1 84 ? -0.291 -1.840 -10.943 1.00 98.50 84 ASP A CA 1
ATOM 693 C C . ASP A 1 84 ? 0.080 -0.478 -10.346 1.00 98.50 84 ASP A C 1
ATOM 695 O O . ASP A 1 84 ? -0.501 0.545 -10.698 1.00 98.50 84 ASP A O 1
ATOM 699 N N . CYS A 1 85 ? 1.033 -0.454 -9.412 1.00 98.19 85 CYS A N 1
ATOM 700 C CA . CYS A 1 85 ? 1.417 0.753 -8.702 1.00 98.19 85 CYS A CA 1
ATOM 701 C C . CYS A 1 85 ? 2.654 1.413 -9.311 1.00 98.19 85 CYS A C 1
ATOM 703 O O . CYS A 1 85 ? 3.563 0.748 -9.808 1.00 98.19 85 CYS A O 1
ATOM 705 N N . HIS A 1 86 ? 2.719 2.733 -9.179 1.00 97.19 86 HIS A N 1
ATOM 706 C CA . HIS A 1 86 ? 3.957 3.493 -9.319 1.00 97.19 86 HIS A CA 1
ATOM 707 C C . HIS A 1 86 ? 4.719 3.448 -7.993 1.00 97.19 86 HIS A C 1
ATOM 709 O O . HIS A 1 86 ? 4.197 3.907 -6.974 1.00 97.19 86 HIS A O 1
ATOM 715 N N . ILE A 1 87 ? 5.914 2.854 -7.999 1.00 95.12 87 ILE A N 1
ATOM 716 C CA . ILE A 1 87 ? 6.715 2.561 -6.798 1.00 95.12 87 ILE A CA 1
ATOM 717 C C . ILE A 1 87 ? 8.101 3.226 -6.844 1.00 95.12 87 ILE A C 1
ATOM 719 O O . ILE A 1 87 ? 9.105 2.653 -6.418 1.00 95.12 87 ILE A O 1
ATOM 723 N N . GLU A 1 88 ? 8.194 4.448 -7.372 1.00 91.25 88 GLU A N 1
ATOM 724 C CA . GLU A 1 88 ? 9.455 5.191 -7.363 1.00 91.25 88 GLU A CA 1
ATOM 725 C C . GLU A 1 88 ? 9.810 5.703 -5.959 1.00 91.25 88 GLU A C 1
ATOM 727 O O . GLU A 1 88 ? 8.982 6.275 -5.246 1.00 91.25 88 GLU A O 1
ATOM 732 N N . SER A 1 89 ? 11.080 5.540 -5.579 1.00 89.50 89 SER A N 1
ATOM 733 C CA . SER A 1 89 ? 11.639 6.052 -4.320 1.00 89.50 89 SER A CA 1
ATOM 734 C C . SER A 1 89 ? 10.916 5.585 -3.047 1.00 89.50 89 SER A C 1
ATOM 736 O O . SER A 1 89 ? 10.970 6.279 -2.031 1.00 89.50 89 SER A O 1
ATOM 738 N N . ILE A 1 90 ? 10.243 4.428 -3.068 1.00 91.44 90 ILE A N 1
ATOM 739 C CA . ILE A 1 90 ? 9.648 3.875 -1.844 1.00 91.44 90 ILE A CA 1
ATOM 740 C C . ILE A 1 90 ? 10.746 3.360 -0.916 1.00 91.44 90 ILE A C 1
ATOM 742 O O . ILE A 1 90 ? 11.732 2.766 -1.360 1.00 91.44 90 ILE A O 1
ATOM 746 N N . VAL A 1 91 ? 10.529 3.511 0.385 1.00 91.25 91 VAL A N 1
ATOM 747 C CA . VAL A 1 91 ? 11.381 2.922 1.416 1.00 91.25 91 VAL A CA 1
ATOM 748 C C . VAL A 1 91 ? 10.593 1.838 2.134 1.00 91.25 91 VAL A C 1
ATOM 750 O O . VAL A 1 91 ? 9.631 2.140 2.832 1.00 91.25 91 VAL A O 1
ATOM 753 N N . ILE A 1 92 ? 11.025 0.583 2.012 1.00 91.06 92 ILE A N 1
ATOM 754 C CA . ILE A 1 92 ? 10.511 -0.529 2.817 1.00 91.06 92 ILE A CA 1
ATOM 755 C C . ILE A 1 92 ? 11.658 -1.051 3.675 1.00 91.06 92 ILE A C 1
ATOM 757 O O . ILE A 1 92 ? 12.630 -1.592 3.159 1.00 91.06 92 ILE A O 1
ATOM 761 N N . LEU A 1 93 ? 11.549 -0.877 4.991 1.00 89.94 93 LEU A N 1
ATOM 762 C CA . LEU A 1 93 ? 12.535 -1.358 5.957 1.00 89.94 93 LEU A CA 1
ATOM 763 C C . LEU A 1 93 ? 11.834 -2.149 7.051 1.00 89.94 93 LEU A C 1
ATOM 765 O O . LEU A 1 93 ? 10.874 -1.677 7.657 1.00 89.94 93 LEU A O 1
ATOM 769 N N . GLY A 1 94 ? 12.335 -3.337 7.356 1.00 83.31 94 GLY A N 1
ATOM 770 C CA . GLY A 1 94 ? 11.779 -4.162 8.416 1.00 83.31 94 GLY A CA 1
ATOM 771 C C . GLY A 1 94 ? 11.992 -5.641 8.156 1.00 83.31 94 GLY A C 1
ATOM 772 O O . GLY A 1 94 ? 12.777 -6.044 7.302 1.00 83.31 94 GLY A O 1
ATOM 773 N N . ARG A 1 95 ? 11.280 -6.458 8.924 1.00 77.62 95 ARG A N 1
ATOM 774 C CA . ARG A 1 95 ? 11.288 -7.914 8.773 1.00 77.62 95 ARG A CA 1
ATOM 775 C C . ARG A 1 95 ? 10.191 -8.329 7.793 1.00 77.62 95 ARG A C 1
ATOM 777 O O . ARG A 1 95 ? 9.254 -7.572 7.562 1.00 77.62 95 ARG A O 1
ATOM 784 N N . ASN A 1 96 ? 10.286 -9.542 7.254 1.00 83.81 96 ASN A N 1
ATOM 785 C CA . ASN A 1 96 ? 9.238 -10.160 6.434 1.00 83.81 96 ASN A CA 1
ATOM 786 C C . ASN A 1 96 ? 8.916 -9.433 5.110 1.00 83.81 96 ASN A C 1
ATOM 788 O O . ASN A 1 96 ? 7.825 -9.608 4.572 1.00 83.81 96 ASN A O 1
ATOM 792 N N . ILE A 1 97 ? 9.855 -8.658 4.552 1.00 84.69 97 ILE A N 1
ATOM 793 C CA . ILE A 1 97 ? 9.700 -8.012 3.231 1.00 84.69 97 ILE A CA 1
ATOM 794 C C . ILE A 1 97 ? 9.443 -9.059 2.137 1.00 84.69 97 ILE A C 1
ATOM 796 O O . ILE A 1 97 ? 8.631 -8.855 1.242 1.00 84.69 97 ILE A O 1
ATOM 800 N N . ASN A 1 98 ? 10.057 -10.235 2.271 1.00 88.62 98 ASN A N 1
ATOM 801 C CA . ASN A 1 98 ? 9.835 -11.397 1.412 1.00 88.62 98 ASN A CA 1
ATOM 802 C C . ASN A 1 98 ? 8.407 -11.979 1.466 1.00 88.62 98 ASN A C 1
ATOM 804 O O . ASN A 1 98 ? 8.105 -12.901 0.717 1.00 88.62 98 ASN A O 1
ATOM 808 N N . ARG A 1 99 ? 7.541 -11.483 2.360 1.00 92.12 99 ARG A N 1
ATOM 809 C CA . ARG A 1 99 ? 6.128 -11.884 2.477 1.00 92.12 99 ARG A CA 1
ATOM 810 C C . ARG A 1 99 ? 5.179 -10.876 1.822 1.00 92.12 99 ARG A C 1
ATOM 812 O O . ARG A 1 99 ? 3.966 -11.079 1.881 1.00 92.12 99 ARG A O 1
ATOM 819 N N . ILE A 1 100 ? 5.719 -9.816 1.215 1.00 94.44 100 ILE A N 1
ATOM 820 C CA . ILE A 1 100 ? 4.978 -8.930 0.318 1.00 94.44 100 ILE A CA 1
ATOM 821 C C . ILE A 1 100 ? 4.774 -9.664 -1.006 1.00 94.44 100 ILE A C 1
ATOM 823 O O . ILE A 1 100 ? 5.699 -10.262 -1.555 1.00 94.44 100 ILE A O 1
ATOM 827 N N . VAL A 1 101 ? 3.554 -9.601 -1.522 1.00 96.62 101 VAL A N 1
ATOM 828 C CA . VAL A 1 101 ? 3.183 -10.150 -2.820 1.00 96.62 101 VAL A CA 1
ATOM 829 C C . VAL A 1 101 ? 3.141 -8.997 -3.816 1.00 96.62 101 VAL A C 1
AT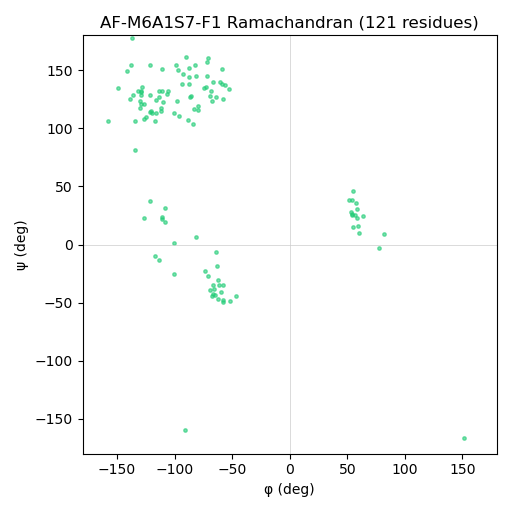OM 831 O O . VAL A 1 101 ? 2.290 -8.112 -3.730 1.00 96.62 101 VAL A O 1
ATOM 834 N N . PHE A 1 102 ? 4.060 -8.998 -4.773 1.00 96.38 102 PHE A N 1
ATOM 835 C CA . PHE A 1 102 ? 4.059 -8.014 -5.849 1.00 96.38 102 PHE A CA 1
ATOM 836 C C . PHE A 1 102 ? 3.314 -8.555 -7.070 1.00 96.38 102 PHE A C 1
ATOM 838 O O . PHE A 1 102 ? 3.460 -9.718 -7.436 1.00 96.38 102 PHE A O 1
ATOM 845 N N . GLY A 1 103 ? 2.509 -7.702 -7.697 1.00 96.94 103 GLY A N 1
ATOM 846 C CA . GLY A 1 103 ? 2.104 -7.859 -9.090 1.00 96.94 103 GLY A CA 1
ATOM 847 C C . GLY A 1 103 ? 3.069 -7.131 -10.029 1.00 96.94 103 GLY A C 1
ATOM 848 O O . GLY A 1 103 ? 4.201 -6.806 -9.659 1.00 96.94 103 GLY A O 1
ATOM 849 N N . THR A 1 104 ? 2.606 -6.841 -11.242 1.00 97.69 104 THR A N 1
ATOM 850 C CA . THR A 1 104 ? 3.308 -5.935 -12.160 1.00 97.69 104 THR A CA 1
ATOM 851 C C . THR A 1 104 ? 3.252 -4.516 -11.606 1.00 97.69 104 THR A C 1
ATOM 853 O O . THR A 1 104 ? 2.184 -4.061 -11.216 1.00 97.69 104 THR A O 1
ATOM 856 N N . ASN A 1 105 ? 4.376 -3.805 -11.560 1.00 97.75 105 ASN A N 1
ATOM 857 C CA . ASN A 1 105 ? 4.425 -2.413 -11.096 1.00 97.75 105 ASN A CA 1
ATOM 858 C C . ASN A 1 105 ? 5.311 -1.566 -12.011 1.00 97.75 105 ASN A C 1
ATOM 860 O O . ASN A 1 105 ? 5.916 -2.073 -12.955 1.00 97.75 105 ASN A O 1
ATOM 864 N N . TYR A 1 106 ? 5.402 -0.271 -11.727 1.00 96.94 106 TYR A N 1
ATOM 865 C CA . TYR A 1 106 ? 6.089 0.694 -12.575 1.00 96.94 106 TYR A CA 1
ATOM 866 C C . TYR A 1 106 ? 7.089 1.516 -11.763 1.00 96.94 106 TYR A C 1
ATOM 868 O O . TYR A 1 106 ? 6.774 1.985 -10.668 1.00 96.94 106 TYR A O 1
ATOM 876 N N . ALA A 1 107 ? 8.293 1.705 -12.301 1.00 94.94 107 ALA A N 1
ATOM 877 C CA . ALA A 1 107 ? 9.278 2.618 -11.729 1.00 94.94 107 ALA A CA 1
ATOM 878 C C . ALA A 1 107 ? 10.169 3.218 -12.820 1.00 94.94 107 ALA A C 1
ATOM 880 O O . ALA A 1 107 ? 10.650 2.497 -13.692 1.00 94.94 107 ALA A O 1
ATOM 881 N N . TYR A 1 108 ? 10.403 4.533 -12.766 1.00 91.06 108 TYR A N 1
ATOM 882 C CA . TYR A 1 108 ? 11.281 5.261 -13.698 1.00 91.06 108 TYR A CA 1
ATOM 883 C C . TYR A 1 108 ? 10.956 4.996 -15.183 1.00 91.06 108 TYR A C 1
ATOM 885 O O . TYR A 1 108 ? 11.847 4.858 -16.015 1.00 91.06 108 TYR A O 1
ATOM 893 N N . GLY A 1 109 ? 9.662 4.884 -15.510 1.00 91.12 109 GLY A N 1
ATOM 894 C CA . GLY A 1 109 ? 9.176 4.594 -16.866 1.00 91.12 109 GLY A CA 1
ATOM 895 C C . GLY A 1 109 ? 9.288 3.127 -17.301 1.00 91.12 109 GLY A C 1
ATOM 896 O O . GLY A 1 109 ? 8.824 2.782 -18.384 1.00 91.12 109 GLY A O 1
ATOM 897 N N . ALA A 1 110 ? 9.855 2.248 -16.471 1.00 95.06 110 ALA A N 1
ATOM 898 C CA . ALA A 1 110 ? 9.933 0.820 -16.740 1.00 95.06 110 ALA A CA 1
ATOM 899 C C . ALA A 1 110 ? 8.749 0.062 -16.127 1.00 95.06 110 ALA A C 1
ATOM 901 O O . ALA A 1 110 ? 8.281 0.384 -15.034 1.00 95.06 110 ALA A O 1
ATOM 902 N N . THR A 1 111 ? 8.320 -0.999 -16.815 1.00 97.75 111 THR A N 1
ATOM 903 C CA . THR A 1 111 ? 7.436 -2.026 -16.248 1.00 97.75 111 THR A CA 1
ATOM 904 C C . THR A 1 111 ? 8.286 -3.081 -15.542 1.00 97.75 111 THR A C 1
ATOM 906 O O . THR A 1 111 ? 9.231 -3.629 -16.116 1.00 97.75 111 THR A O 1
ATOM 909 N N . LEU A 1 112 ? 7.964 -3.357 -14.284 1.00 97.06 112 LEU A N 1
ATOM 910 C CA . LEU A 1 112 ? 8.648 -4.306 -13.417 1.00 97.06 112 LEU A CA 1
ATOM 911 C C . LEU A 1 112 ? 7.778 -5.551 -13.237 1.00 97.06 112 LEU A C 1
ATOM 913 O O . LEU A 1 112 ? 6.604 -5.443 -12.883 1.00 97.06 112 LEU A O 1
ATOM 917 N N . SER A 1 113 ? 8.363 -6.729 -13.460 1.00 97.50 113 SER A N 1
ATOM 918 C CA . SER A 1 113 ? 7.717 -7.998 -13.117 1.00 97.50 113 SER A CA 1
ATOM 919 C C . SER A 1 113 ? 7.667 -8.186 -11.592 1.00 97.50 113 SER A C 1
ATOM 921 O O . SER A 1 113 ? 8.476 -7.571 -10.884 1.00 97.50 113 SER A O 1
ATOM 923 N N . PRO A 1 114 ? 6.784 -9.060 -11.074 1.00 95.88 114 PRO A N 1
ATOM 924 C CA . PRO A 1 114 ? 6.732 -9.408 -9.653 1.00 95.88 114 PRO A CA 1
ATOM 925 C C . PRO A 1 114 ? 8.101 -9.725 -9.032 1.00 95.88 114 PRO A C 1
ATOM 927 O O . PRO A 1 114 ? 8.437 -9.230 -7.956 1.00 95.88 114 PRO A O 1
ATOM 930 N N . GLU A 1 115 ? 8.928 -10.501 -9.735 1.00 94.31 115 GLU A N 1
ATOM 931 C CA . GLU A 1 115 ? 10.250 -10.928 -9.269 1.00 94.31 115 GLU A CA 1
ATOM 932 C C . GLU A 1 115 ? 11.227 -9.751 -9.206 1.00 94.31 115 GLU A C 1
ATOM 934 O O . GLU A 1 115 ? 12.004 -9.634 -8.256 1.00 94.31 115 GLU A O 1
ATOM 939 N N . LYS A 1 116 ? 11.169 -8.844 -10.195 1.00 94.69 116 LYS A N 1
ATOM 940 C CA . LYS A 1 116 ? 11.980 -7.621 -10.196 1.00 94.69 116 LYS A CA 1
ATOM 941 C C . LYS A 1 116 ? 11.590 -6.704 -9.043 1.00 94.69 116 LYS A C 1
ATOM 943 O O . LYS A 1 116 ? 12.482 -6.181 -8.385 1.00 94.69 116 LYS A O 1
ATOM 948 N N . CYS A 1 117 ? 10.292 -6.530 -8.780 1.00 93.62 117 CYS A N 1
ATOM 949 C CA . CYS A 1 117 ? 9.818 -5.759 -7.631 1.00 93.62 117 CYS A CA 1
ATOM 950 C C . CYS A 1 117 ? 10.353 -6.334 -6.321 1.00 93.62 117 CYS A C 1
ATOM 952 O O . CYS A 1 117 ? 10.939 -5.600 -5.534 1.00 93.62 117 CYS A O 1
ATOM 954 N N . LEU A 1 118 ? 10.219 -7.646 -6.114 1.00 90.94 118 LEU A N 1
ATOM 955 C CA . LEU A 1 118 ? 10.718 -8.304 -4.910 1.00 90.94 118 LEU A CA 1
ATOM 956 C C . LEU A 1 118 ? 12.231 -8.086 -4.729 1.00 90.94 118 LEU A C 1
ATOM 958 O O . LEU A 1 118 ? 12.672 -7.658 -3.663 1.00 90.94 118 LEU A O 1
ATOM 962 N N . GLY A 1 119 ? 13.011 -8.288 -5.796 1.00 90.50 119 GLY A N 1
ATOM 963 C CA . GLY A 1 119 ? 14.467 -8.129 -5.782 1.00 90.50 119 GLY A CA 1
ATOM 964 C C . GLY A 1 119 ? 14.970 -6.708 -5.486 1.00 90.50 119 GLY A C 1
ATOM 965 O O . GLY A 1 119 ? 16.130 -6.549 -5.099 1.00 90.50 119 GLY A O 1
ATOM 966 N N . LEU A 1 120 ? 14.129 -5.674 -5.625 1.00 88.19 120 LEU A N 1
ATOM 967 C CA . LEU A 1 120 ? 14.474 -4.308 -5.211 1.00 88.19 120 LEU A CA 1
ATOM 968 C C . LEU A 1 120 ? 14.516 -4.146 -3.686 1.00 88.19 120 LEU A C 1
ATOM 970 O O . LEU A 1 120 ? 15.247 -3.285 -3.201 1.00 88.19 120 LEU A O 1
ATOM 974 N N . TYR A 1 121 ? 13.762 -4.961 -2.938 1.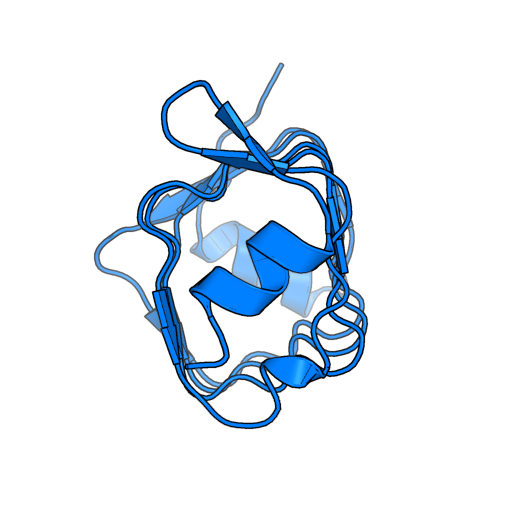00 83.88 121 TYR A N 1
ATOM 975 C CA . TYR A 1 121 ? 13.536 -4.756 -1.502 1.00 83.88 121 TYR A CA 1
ATOM 976 C C . TYR A 1 121 ? 14.070 -5.879 -0.607 1.00 83.88 121 TYR A C 1
ATOM 978 O O . TYR A 1 121 ? 14.106 -5.713 0.609 1.00 83.88 121 TYR A O 1
ATOM 986 N N . THR A 1 122 ? 14.493 -7.014 -1.167 1.00 80.38 122 THR A N 1
ATOM 987 C CA . THR A 1 122 ? 14.970 -8.177 -0.394 1.00 80.38 122 THR A CA 1
ATOM 988 C C . THR A 1 122 ? 16.483 -8.409 -0.479 1.00 80.38 122 THR A C 1
ATOM 990 O O . THR A 1 122 ? 16.913 -9.560 -0.457 1.00 80.38 122 THR A O 1
ATOM 993 N N . LYS A 1 123 ? 17.285 -7.348 -0.621 1.00 63.66 123 LYS A N 1
ATOM 994 C CA . LYS A 1 123 ? 18.756 -7.449 -0.598 1.00 63.66 123 LYS A CA 1
ATOM 995 C C . LYS A 1 123 ? 19.314 -7.544 0.816 1.00 63.66 123 LYS A C 1
ATOM 997 O O . LYS A 1 123 ? 18.748 -6.881 1.713 1.00 63.66 123 LYS A O 1
#

Mean predicted aligned error: 2.8 Å

Nearest PDB structures (foldseek):
  4yei-assembly3_C  TM=8.090E-01  e=1.378E-03  synthetic construct
  5dn0-assembly1_A-2  TM=4.695E-01  e=4.009E-03  synthetic construct
  5dqa-assembly1_B-2  TM=4.102E-01  e=1.826E-03  synthetic construct
  5dqa-assembly3_C-2  TM=3.371E-01  e=2.557E-03  synthetic construct
  6zt4-assembly1_A  TM=4.007E-01  e=2.865E-02  Mycolicibacterium smegmatis MC2 155